Protein AF-X5YIG4-F1 (afdb_monomer_lite)

pLDDT: mean 76.84, std 9.72, range [52.16, 90.0]

Structure (mmCIF, N/CA/C/O backbone):
data_AF-X5YIG4-F1
#
_entry.id   AF-X5YIG4-F1
#
loop_
_atom_site.group_PDB
_atom_site.id
_atom_site.type_symbol
_atom_site.label_atom_id
_atom_site.label_alt_id
_atom_site.label_comp_id
_atom_site.label_asym_id
_atom_site.label_entity_id
_atom_site.label_seq_id
_atom_site.pdbx_PDB_ins_code
_atom_site.Cartn_x
_atom_site.Cartn_y
_atom_site.Cartn_z
_atom_site.occupancy
_atom_site.B_iso_or_equiv
_atom_site.auth_seq_id
_atom_site.auth_comp_id
_atom_site.auth_asym_id
_atom_site.auth_atom_id
_atom_site.pdbx_PDB_model_num
ATOM 1 N N . MET A 1 1 ? 37.447 -7.137 -51.046 1.00 52.16 1 MET A N 1
ATOM 2 C CA . MET A 1 1 ? 36.888 -6.668 -49.758 1.00 52.16 1 MET A CA 1
ATOM 3 C C . MET A 1 1 ? 37.581 -7.443 -48.646 1.00 52.16 1 MET A C 1
ATOM 5 O O . MET A 1 1 ? 37.542 -8.667 -48.666 1.00 52.16 1 MET A O 1
ATOM 9 N N . ASN A 1 2 ? 38.332 -6.766 -47.775 1.00 61.34 2 ASN A N 1
ATOM 10 C CA . ASN A 1 2 ? 39.245 -7.418 -46.829 1.00 61.34 2 ASN A CA 1
ATOM 11 C C . ASN A 1 2 ? 38.456 -8.091 -45.693 1.00 61.34 2 ASN A C 1
ATOM 13 O O . ASN A 1 2 ? 37.786 -7.403 -44.925 1.00 61.34 2 ASN A O 1
ATOM 17 N N . ARG A 1 3 ? 38.550 -9.426 -45.5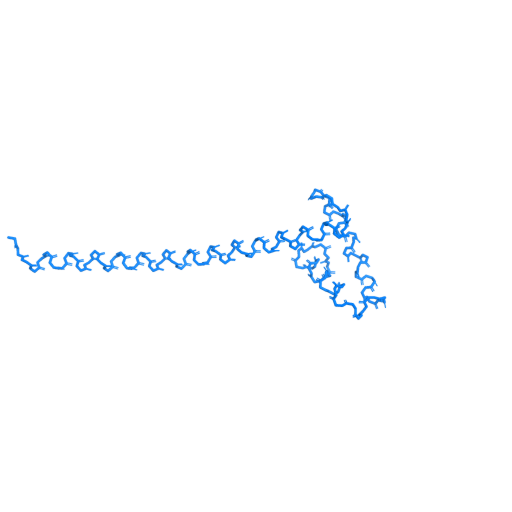66 1.00 67.50 3 ARG A N 1
ATOM 18 C CA . ARG A 1 3 ? 37.815 -10.242 -44.567 1.00 67.50 3 ARG A CA 1
ATOM 19 C C . ARG A 1 3 ? 37.996 -9.761 -43.119 1.00 67.50 3 ARG A C 1
ATOM 21 O O . ARG A 1 3 ? 37.103 -9.937 -42.299 1.00 67.50 3 ARG A O 1
ATOM 28 N N . GLN A 1 4 ? 39.114 -9.103 -42.816 1.00 68.38 4 GLN A N 1
ATOM 29 C CA . GLN A 1 4 ? 39.381 -8.516 -41.501 1.00 68.38 4 GLN A CA 1
ATOM 30 C C . GLN A 1 4 ? 38.484 -7.307 -41.186 1.00 68.38 4 GLN A C 1
ATOM 32 O O . GLN A 1 4 ? 38.013 -7.183 -40.061 1.00 68.38 4 GLN A O 1
ATOM 37 N N . MET A 1 5 ? 38.170 -6.458 -42.173 1.00 69.62 5 MET A N 1
ATOM 38 C CA . MET A 1 5 ? 37.260 -5.321 -41.963 1.00 69.62 5 MET A CA 1
ATOM 39 C C . MET A 1 5 ? 35.831 -5.797 -41.689 1.00 69.62 5 MET A C 1
ATOM 41 O O . MET A 1 5 ? 35.159 -5.265 -40.812 1.00 69.62 5 MET A O 1
ATOM 45 N N . GLN A 1 6 ? 35.384 -6.842 -42.391 1.00 65.38 6 GLN A N 1
ATOM 46 C CA . GLN A 1 6 ? 34.054 -7.421 -42.178 1.00 65.38 6 GLN A CA 1
ATOM 47 C C . GLN A 1 6 ? 33.922 -8.073 -40.794 1.00 65.38 6 GLN A C 1
ATOM 49 O O . GLN A 1 6 ? 32.888 -7.918 -40.149 1.00 65.38 6 GLN A O 1
ATOM 54 N N . GLY A 1 7 ? 34.974 -8.749 -40.315 1.00 78.19 7 GLY A N 1
ATOM 55 C CA . GLY A 1 7 ? 34.991 -9.348 -38.977 1.00 78.19 7 GLY A CA 1
ATOM 56 C C . GLY A 1 7 ? 34.889 -8.312 -37.853 1.00 78.19 7 GLY A C 1
ATOM 57 O O . GLY A 1 7 ? 34.127 -8.507 -36.909 1.00 78.19 7 GLY A O 1
ATOM 58 N N . LEU A 1 8 ? 35.594 -7.183 -37.983 1.00 79.62 8 LEU A N 1
ATOM 59 C CA . LEU A 1 8 ? 35.548 -6.095 -36.997 1.00 79.62 8 LEU A CA 1
ATOM 60 C C . LEU A 1 8 ? 34.166 -5.435 -36.925 1.00 79.62 8 LEU A C 1
ATOM 62 O O . LEU A 1 8 ? 33.667 -5.171 -35.833 1.00 79.62 8 LEU A O 1
ATOM 66 N N . ILE A 1 9 ? 33.525 -5.220 -38.078 1.00 83.31 9 ILE A N 1
ATOM 67 C CA . ILE A 1 9 ? 32.170 -4.657 -38.136 1.00 83.31 9 ILE A CA 1
ATOM 68 C C . ILE A 1 9 ? 31.166 -5.604 -37.466 1.00 83.31 9 ILE A C 1
ATOM 70 O O . ILE A 1 9 ? 30.369 -5.167 -36.639 1.00 83.31 9 ILE A O 1
ATOM 74 N N . ALA A 1 10 ? 31.235 -6.905 -37.762 1.00 76.75 10 ALA A N 1
ATOM 75 C CA . ALA A 1 10 ? 30.344 -7.891 -37.154 1.00 76.75 10 ALA A CA 1
ATOM 76 C C . ALA A 1 10 ? 30.497 -7.949 -35.622 1.00 76.75 10 ALA A C 1
ATOM 78 O O . ALA A 1 10 ? 29.497 -7.989 -34.904 1.00 76.75 10 ALA A O 1
ATOM 79 N N . ALA A 1 11 ? 31.731 -7.887 -35.113 1.00 76.50 11 ALA A N 1
ATOM 80 C CA . ALA A 1 11 ? 32.000 -7.871 -33.676 1.00 76.50 11 ALA A CA 1
ATOM 81 C C . ALA A 1 11 ? 31.437 -6.614 -32.987 1.00 76.50 11 ALA A C 1
ATOM 83 O O . ALA A 1 11 ? 30.843 -6.714 -31.912 1.00 76.50 11 ALA A O 1
ATOM 84 N N . ALA A 1 12 ? 31.559 -5.444 -33.622 1.00 82.81 12 ALA A N 1
ATOM 85 C CA . ALA A 1 12 ? 31.008 -4.195 -33.098 1.00 82.81 12 ALA A CA 1
ATOM 86 C C . ALA A 1 12 ? 29.474 -4.236 -33.000 1.00 82.81 12 ALA A C 1
ATOM 88 O O . ALA A 1 12 ? 28.911 -3.829 -31.984 1.00 82.81 12 ALA A O 1
ATOM 89 N N . CYS A 1 13 ? 28.789 -4.784 -34.008 1.00 80.44 13 CYS A N 1
ATOM 90 C CA . CYS A 1 13 ? 27.333 -4.929 -33.979 1.00 80.44 13 CYS A CA 1
ATOM 91 C C . CYS A 1 13 ? 26.864 -5.831 -32.828 1.00 80.44 13 CYS A C 1
ATOM 93 O O . CYS A 1 13 ? 25.909 -5.486 -32.135 1.00 80.44 13 CYS A O 1
ATOM 95 N N . ILE A 1 14 ? 27.550 -6.953 -32.582 1.00 82.69 14 ILE A N 1
ATOM 96 C CA . ILE A 1 14 ? 27.207 -7.872 -31.485 1.00 82.69 14 ILE A CA 1
ATOM 97 C C . ILE A 1 14 ? 27.403 -7.194 -30.123 1.00 82.69 14 ILE A C 1
ATOM 99 O O . ILE A 1 14 ? 26.537 -7.313 -29.259 1.00 82.69 14 ILE A O 1
ATOM 103 N N . ALA A 1 15 ? 28.492 -6.440 -29.942 1.00 79.31 15 ALA A N 1
ATOM 104 C CA . ALA A 1 15 ? 28.752 -5.708 -28.702 1.00 79.31 15 ALA A CA 1
ATOM 105 C C . ALA A 1 15 ? 27.672 -4.651 -28.414 1.00 79.31 15 ALA A C 1
ATOM 107 O O . ALA A 1 15 ? 27.208 -4.536 -27.280 1.00 79.31 15 ALA A O 1
ATOM 108 N N . VAL A 1 16 ? 27.224 -3.923 -29.443 1.00 81.69 16 VAL A N 1
ATOM 109 C CA . VAL A 1 16 ? 26.144 -2.933 -29.311 1.00 81.69 16 VAL A CA 1
ATOM 110 C C . VAL A 1 16 ? 24.814 -3.608 -28.976 1.00 81.69 16 VAL A C 1
ATOM 112 O O . VAL A 1 16 ? 24.138 -3.178 -28.046 1.00 81.69 16 VAL A O 1
ATOM 115 N N . ILE A 1 17 ? 24.450 -4.692 -29.669 1.00 81.69 17 ILE A N 1
ATOM 116 C CA . ILE A 1 17 ? 23.199 -5.424 -29.406 1.00 81.69 17 ILE A CA 1
ATOM 117 C C . ILE A 1 17 ? 23.192 -6.002 -27.984 1.00 81.69 17 ILE A C 1
ATOM 119 O O . ILE A 1 17 ? 22.190 -5.881 -27.281 1.00 81.69 17 ILE A O 1
ATOM 123 N N . ALA A 1 18 ? 24.310 -6.578 -27.534 1.00 71.00 18 ALA A N 1
ATOM 124 C CA . ALA A 1 18 ? 24.444 -7.101 -26.177 1.00 71.00 18 ALA A CA 1
ATOM 125 C C . ALA A 1 18 ? 24.349 -5.989 -25.117 1.00 71.00 18 ALA A C 1
ATOM 127 O O . ALA A 1 18 ? 23.660 -6.157 -24.111 1.00 71.00 18 ALA A O 1
ATOM 128 N N . GLY A 1 19 ? 24.985 -4.837 -25.359 1.00 69.38 19 GLY A N 1
ATOM 129 C CA . GLY A 1 19 ? 24.929 -3.685 -24.458 1.00 69.38 19 GLY A CA 1
ATOM 130 C C . GLY A 1 19 ? 23.523 -3.093 -24.332 1.00 69.38 19 GLY A C 1
ATOM 131 O O . GLY A 1 19 ? 23.045 -2.869 -23.220 1.00 69.38 19 GLY A O 1
ATOM 132 N N . VAL A 1 20 ? 22.827 -2.901 -25.458 1.00 70.06 20 VAL A N 1
ATOM 133 C CA . VAL A 1 20 ? 21.444 -2.393 -25.469 1.00 70.06 20 VAL A CA 1
ATOM 134 C C . VAL A 1 20 ? 20.489 -3.402 -24.830 1.00 70.06 20 VAL A C 1
ATOM 136 O O . VAL A 1 20 ? 19.655 -3.018 -24.014 1.00 70.06 20 VAL A O 1
ATOM 139 N N . GLY A 1 21 ? 20.641 -4.695 -25.132 1.00 65.94 21 GLY A N 1
ATOM 140 C CA . GLY A 1 21 ? 19.827 -5.753 -24.532 1.00 65.94 21 GLY A CA 1
ATOM 141 C C . GLY A 1 21 ? 19.960 -5.819 -23.008 1.00 65.94 21 GLY A C 1
ATOM 142 O O . GLY A 1 21 ? 18.954 -5.965 -22.317 1.00 65.94 21 GLY A O 1
ATOM 143 N N . TYR A 1 22 ? 21.173 -5.643 -22.473 1.00 66.06 22 TYR A N 1
ATOM 144 C CA . TYR A 1 22 ? 21.407 -5.625 -21.025 1.00 66.06 22 TYR A CA 1
ATOM 145 C C . TYR A 1 22 ? 20.762 -4.409 -20.344 1.00 66.06 22 TYR A C 1
ATOM 147 O O . TYR A 1 22 ? 20.146 -4.548 -19.288 1.00 66.06 22 TYR A O 1
ATOM 155 N N . TYR A 1 23 ? 20.850 -3.228 -20.967 1.00 67.75 23 TYR A N 1
ATOM 156 C CA . TYR A 1 23 ? 20.234 -2.005 -20.445 1.00 67.75 23 TYR A CA 1
ATOM 157 C C . TYR A 1 23 ? 18.701 -2.107 -20.412 1.00 67.75 23 TYR A C 1
ATOM 159 O O . TYR A 1 23 ? 18.079 -1.864 -19.378 1.00 67.75 23 TYR A O 1
ATOM 167 N N . VAL A 1 24 ? 18.098 -2.571 -21.510 1.00 62.75 24 VAL A N 1
ATOM 168 C CA . VAL A 1 24 ? 16.640 -2.743 -21.624 1.00 62.75 24 VAL A CA 1
ATOM 169 C C . VAL A 1 24 ? 16.118 -3.816 -20.666 1.00 62.75 24 VAL A C 1
ATOM 171 O O . VAL A 1 24 ? 15.031 -3.670 -20.112 1.00 62.75 24 VAL A O 1
ATOM 174 N N . TRP A 1 25 ? 16.874 -4.888 -20.411 1.00 57.41 25 TRP A N 1
ATOM 175 C CA . TRP A 1 25 ? 16.434 -5.933 -19.483 1.00 57.41 25 TRP A CA 1
ATOM 176 C C . TRP A 1 25 ? 16.389 -5.448 -18.024 1.00 57.41 25 TRP A C 1
ATOM 178 O O . TRP A 1 25 ? 15.473 -5.817 -17.285 1.00 57.41 25 TRP A O 1
ATOM 188 N N . GLY A 1 26 ? 17.318 -4.575 -17.619 1.00 59.44 26 GLY A N 1
ATOM 189 C CA . GLY A 1 26 ? 17.278 -3.916 -16.308 1.00 59.44 26 GLY A CA 1
ATOM 190 C C . GLY A 1 26 ? 16.068 -2.989 -16.141 1.00 59.44 26 GLY A C 1
ATOM 191 O O . GLY A 1 26 ? 15.452 -2.937 -15.075 1.00 59.44 26 GLY A O 1
ATOM 192 N N . GLU A 1 27 ? 15.669 -2.302 -17.209 1.00 58.47 27 GLU A N 1
ATOM 193 C CA . GLU A 1 27 ? 14.475 -1.451 -17.209 1.00 58.47 27 GLU A CA 1
ATOM 194 C C . GLU A 1 27 ? 13.179 -2.282 -17.218 1.00 58.47 27 GLU A C 1
ATOM 196 O O . GLU A 1 27 ? 12.214 -1.964 -16.530 1.00 58.47 27 GLU A O 1
ATOM 201 N N . PHE A 1 28 ? 13.168 -3.422 -17.912 1.00 55.56 28 PHE A N 1
ATOM 202 C CA . PHE A 1 28 ? 12.014 -4.322 -17.949 1.00 55.56 28 PHE A CA 1
ATOM 203 C C . PHE A 1 28 ? 11.776 -5.054 -16.619 1.00 55.56 28 PHE A C 1
ATOM 205 O O . PHE A 1 28 ? 10.627 -5.274 -16.228 1.00 55.56 28 PHE A O 1
ATOM 212 N N . SER A 1 29 ? 12.840 -5.434 -15.905 1.00 57.78 29 SER A N 1
ATOM 213 C CA . SER A 1 29 ? 12.727 -6.066 -14.584 1.00 57.78 29 SER A CA 1
ATOM 214 C C . SER A 1 29 ? 12.264 -5.072 -13.519 1.00 57.7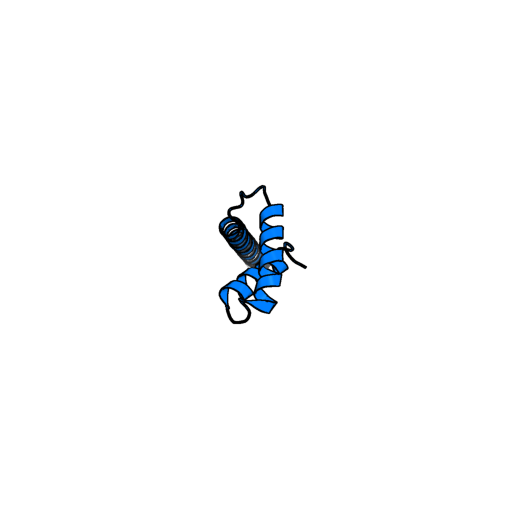8 29 SER A C 1
ATOM 216 O O . SER A 1 29 ? 11.373 -5.393 -12.734 1.00 57.78 29 SER A O 1
ATOM 218 N N . SER A 1 30 ? 12.791 -3.847 -13.545 1.00 59.75 30 SER A N 1
ATOM 219 C CA . SER A 1 30 ? 12.352 -2.766 -12.658 1.00 59.75 30 SER A CA 1
ATOM 220 C C . SER A 1 30 ? 10.926 -2.300 -12.970 1.00 59.75 30 SER A C 1
ATOM 222 O O . SER A 1 30 ? 10.150 -2.083 -12.044 1.00 59.75 30 SER A O 1
ATOM 224 N N . TYR A 1 31 ? 10.525 -2.240 -14.243 1.00 57.69 31 TYR A N 1
ATOM 225 C CA . TYR A 1 31 ? 9.138 -1.970 -14.629 1.00 57.69 31 TYR A CA 1
ATOM 226 C C . TYR A 1 31 ? 8.181 -3.053 -14.120 1.00 57.69 31 TYR A C 1
ATOM 228 O O . TYR A 1 31 ? 7.163 -2.735 -13.516 1.00 57.69 31 TYR A O 1
ATOM 236 N N . ARG A 1 32 ? 8.521 -4.339 -14.284 1.00 60.12 32 ARG A N 1
ATOM 237 C CA . ARG A 1 32 ? 7.707 -5.439 -13.739 1.00 60.12 32 ARG A CA 1
ATOM 238 C C . ARG A 1 32 ? 7.617 -5.414 -12.216 1.00 60.12 32 ARG A C 1
ATOM 240 O O . ARG A 1 32 ? 6.549 -5.703 -11.692 1.00 60.12 32 ARG A O 1
ATOM 247 N N . ALA A 1 33 ? 8.703 -5.067 -11.527 1.00 60.38 33 ALA A N 1
ATOM 248 C CA . ALA A 1 33 ? 8.694 -4.918 -10.074 1.00 60.38 33 ALA A CA 1
ATOM 249 C C . ALA A 1 33 ? 7.750 -3.788 -9.635 1.00 60.38 33 ALA A C 1
ATOM 251 O O . ALA A 1 33 ? 6.925 -3.998 -8.756 1.00 60.38 33 ALA A O 1
ATOM 252 N N . ARG A 1 34 ? 7.795 -2.636 -10.315 1.00 61.09 34 ARG A N 1
ATOM 253 C CA . ARG A 1 34 ? 6.890 -1.508 -10.048 1.00 61.09 34 ARG A CA 1
ATOM 254 C C . ARG A 1 34 ? 5.428 -1.830 -10.351 1.00 61.09 34 ARG A C 1
ATOM 256 O O . ARG A 1 34 ? 4.561 -1.472 -9.572 1.00 61.09 34 ARG A O 1
ATOM 263 N N . VAL A 1 35 ? 5.150 -2.529 -11.451 1.00 63.16 35 VAL A N 1
ATOM 264 C CA . VAL A 1 35 ? 3.780 -2.943 -11.803 1.00 63.16 35 VAL A CA 1
ATOM 265 C C . VAL A 1 35 ? 3.235 -3.970 -10.807 1.00 63.16 35 VAL A C 1
ATOM 267 O O . VAL A 1 35 ? 2.058 -3.920 -10.467 1.00 63.16 35 VAL A O 1
ATOM 270 N N . ALA A 1 36 ? 4.074 -4.889 -10.318 1.00 60.84 36 ALA A N 1
ATOM 271 C CA . ALA A 1 36 ? 3.676 -5.827 -9.272 1.00 60.84 36 ALA A CA 1
ATOM 272 C C . ALA A 1 36 ? 3.380 -5.107 -7.946 1.00 60.84 36 ALA A C 1
ATOM 274 O O . ALA A 1 36 ? 2.375 -5.406 -7.311 1.00 60.84 36 ALA A O 1
ATOM 275 N N . GLU A 1 37 ? 4.206 -4.127 -7.576 1.00 64.56 37 GLU A N 1
ATOM 276 C CA . GLU A 1 37 ? 4.006 -3.294 -6.386 1.00 64.56 37 GLU A CA 1
ATOM 277 C C . GLU A 1 37 ? 2.724 -2.449 -6.489 1.00 64.56 37 GLU A C 1
ATOM 279 O O . GLU A 1 37 ? 1.937 -2.392 -5.548 1.00 64.56 37 GLU A O 1
ATOM 284 N N . GLU A 1 38 ? 2.453 -1.845 -7.650 1.00 71.50 38 GLU A N 1
ATOM 285 C CA . GLU A 1 38 ? 1.220 -1.084 -7.893 1.00 71.50 38 GLU A CA 1
ATOM 286 C C . GLU A 1 38 ? -0.031 -1.975 -7.837 1.00 71.50 38 GLU A C 1
ATOM 288 O O . GLU A 1 38 ? -1.036 -1.579 -7.245 1.00 71.50 38 GLU A O 1
ATOM 293 N N . ALA A 1 39 ? 0.038 -3.191 -8.389 1.00 72.38 39 ALA A N 1
ATOM 294 C CA . ALA A 1 39 ? -1.061 -4.152 -8.339 1.00 72.38 39 ALA A CA 1
ATOM 295 C C . ALA A 1 39 ? -1.342 -4.648 -6.909 1.00 72.38 39 ALA A C 1
ATOM 297 O O . ALA A 1 39 ? -2.503 -4.805 -6.533 1.00 72.38 39 ALA A O 1
ATOM 298 N N . GLU A 1 40 ? -0.301 -4.862 -6.103 1.00 72.56 40 GLU A N 1
ATOM 299 C CA . GLU A 1 40 ? -0.434 -5.244 -4.692 1.00 72.56 40 GLU A CA 1
ATOM 300 C C . GLU A 1 40 ? -1.025 -4.095 -3.858 1.00 72.56 40 GLU A C 1
ATOM 302 O O . GLU A 1 40 ? -1.927 -4.290 -3.045 1.00 72.56 40 GLU A O 1
ATOM 307 N N . VAL A 1 41 ? -0.594 -2.858 -4.110 1.00 76.75 41 VAL A N 1
ATOM 308 C CA . VAL A 1 41 ? -1.176 -1.659 -3.488 1.00 76.75 41 VAL A CA 1
ATOM 309 C C . VAL A 1 41 ? -2.657 -1.507 -3.848 1.00 76.75 41 VAL A C 1
ATOM 311 O O . VAL A 1 41 ? -3.471 -1.153 -2.989 1.00 76.75 41 VAL A O 1
ATOM 314 N N . GLU A 1 42 ? -3.026 -1.775 -5.101 1.00 81.69 42 GLU A N 1
ATOM 315 C CA . GLU A 1 42 ? -4.414 -1.718 -5.553 1.00 81.69 42 GLU A CA 1
ATOM 316 C C . GLU A 1 42 ? -5.267 -2.838 -4.944 1.00 81.69 42 GLU A C 1
ATOM 318 O O . GLU A 1 42 ? -6.391 -2.564 -4.517 1.00 81.69 42 GLU A O 1
ATOM 323 N N . SER A 1 43 ? -4.736 -4.060 -4.810 1.00 79.62 43 SER A N 1
ATOM 324 C CA . SER A 1 43 ? -5.453 -5.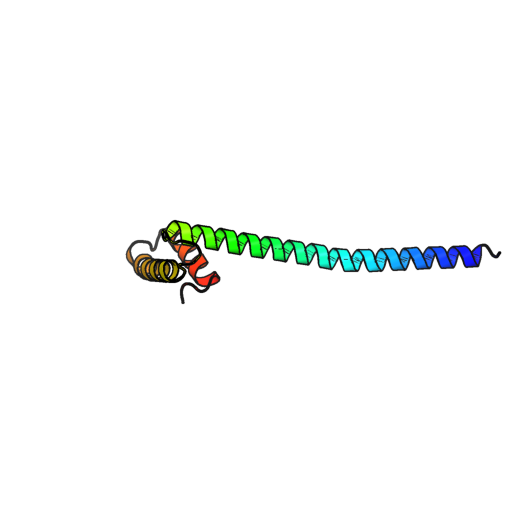161 -4.154 1.00 79.62 43 SER A CA 1
ATOM 325 C C . SER A 1 43 ? -5.674 -4.881 -2.669 1.00 79.62 43 SER A C 1
ATOM 327 O O . SER A 1 43 ? -6.796 -5.008 -2.185 1.00 79.62 43 SER A O 1
ATOM 329 N N . VAL A 1 44 ? -4.650 -4.398 -1.961 1.00 83.00 44 VAL A N 1
ATOM 330 C CA . VAL A 1 44 ? -4.761 -4.013 -0.545 1.00 83.00 44 VAL A CA 1
ATOM 331 C C . VAL A 1 44 ? -5.748 -2.858 -0.369 1.00 83.00 44 VAL A C 1
ATOM 333 O O . VAL A 1 44 ? -6.534 -2.840 0.579 1.00 83.00 44 VAL A O 1
ATOM 336 N N . ARG A 1 45 ? -5.758 -1.890 -1.296 1.00 83.50 45 ARG A N 1
ATOM 337 C CA . ARG A 1 45 ? -6.773 -0.834 -1.299 1.00 83.50 45 ARG A CA 1
ATOM 338 C C . ARG A 1 45 ? -8.165 -1.436 -1.483 1.00 83.50 45 ARG A C 1
ATOM 340 O O . ARG A 1 45 ? -9.049 -1.098 -0.708 1.00 83.50 45 ARG A O 1
ATOM 347 N N . ALA A 1 46 ? -8.371 -2.311 -2.463 1.00 84.38 46 ALA A N 1
ATOM 348 C CA . ALA A 1 46 ? -9.671 -2.935 -2.702 1.00 84.38 46 ALA A CA 1
ATOM 349 C C . ALA A 1 46 ? -10.178 -3.698 -1.467 1.00 84.38 46 ALA A C 1
ATOM 351 O O . ALA A 1 46 ? -11.333 -3.522 -1.088 1.00 84.38 46 ALA A O 1
ATOM 352 N N . GLU A 1 47 ? -9.306 -4.447 -0.788 1.00 82.56 47 GLU A N 1
ATOM 353 C CA . GLU A 1 47 ? -9.632 -5.145 0.460 1.00 82.56 47 GLU A CA 1
ATOM 354 C C . GLU A 1 47 ? -10.062 -4.186 1.575 1.00 82.56 47 GLU A C 1
ATOM 356 O O . GLU A 1 47 ? -11.065 -4.434 2.236 1.00 82.56 47 GLU A O 1
ATOM 361 N N . LEU A 1 48 ? -9.364 -3.060 1.777 1.00 82.81 48 LEU A N 1
ATOM 362 C CA . LEU A 1 48 ? -9.770 -2.071 2.787 1.00 82.81 48 LEU A CA 1
ATOM 363 C C . LEU A 1 48 ? -11.118 -1.417 2.463 1.00 82.81 48 LEU A C 1
ATOM 365 O O . LEU A 1 48 ? -11.870 -1.076 3.376 1.00 82.81 48 LEU A O 1
ATOM 369 N N . PHE A 1 49 ? -11.413 -1.206 1.181 1.00 87.69 49 PHE A N 1
ATOM 370 C CA . PHE A 1 49 ? -12.702 -0.670 0.752 1.00 87.69 49 PHE A CA 1
ATOM 371 C C . PHE A 1 49 ? -13.827 -1.687 0.955 1.00 87.69 49 PHE A C 1
ATOM 373 O O . PHE A 1 49 ? -14.888 -1.304 1.439 1.00 87.69 49 PHE A O 1
ATOM 380 N N . ASP A 1 50 ? -13.581 -2.966 0.670 1.00 86.12 50 ASP A N 1
ATOM 381 C CA . ASP A 1 50 ? -14.528 -4.051 0.939 1.00 86.12 50 ASP A CA 1
ATOM 382 C C . ASP A 1 50 ? -14.791 -4.199 2.447 1.00 86.12 50 ASP A C 1
ATOM 384 O O . ASP A 1 50 ? -15.939 -4.188 2.888 1.00 86.12 50 ASP A O 1
ATOM 388 N N . LEU A 1 51 ? -13.730 -4.183 3.262 1.00 81.75 51 LEU A N 1
ATOM 389 C CA . LEU A 1 51 ? -13.812 -4.259 4.725 1.00 81.75 51 LEU A CA 1
ATOM 390 C C . LEU A 1 51 ? -14.570 -3.072 5.343 1.00 81.75 51 LEU A C 1
ATOM 392 O O . LEU A 1 51 ? -15.216 -3.208 6.382 1.00 81.75 51 LEU A O 1
ATOM 396 N N . ALA A 1 52 ? -14.485 -1.900 4.711 1.00 82.12 52 ALA A N 1
ATOM 397 C CA . ALA A 1 52 ? -15.202 -0.694 5.113 1.00 82.12 52 ALA A CA 1
ATOM 398 C C . ALA A 1 52 ? -16.617 -0.591 4.512 1.00 82.12 52 ALA A C 1
ATOM 400 O O . ALA A 1 52 ? -17.277 0.430 4.729 1.00 82.12 52 ALA A O 1
ATOM 401 N N . GLU A 1 53 ? -17.057 -1.584 3.728 1.00 87.00 53 GLU A N 1
ATOM 402 C CA . GLU A 1 53 ? -18.280 -1.543 2.910 1.00 87.00 53 GLU A CA 1
ATOM 403 C C . GLU A 1 53 ? -18.395 -0.227 2.108 1.00 87.00 53 GLU A C 1
ATOM 405 O O . GLU A 1 53 ? -19.454 0.403 1.978 1.00 87.00 53 GLU A O 1
ATOM 410 N N . ALA A 1 54 ? -17.253 0.241 1.607 1.00 85.81 54 ALA A N 1
ATOM 411 C CA . ALA A 1 54 ? -17.083 1.519 0.943 1.00 85.81 54 ALA A CA 1
ATOM 412 C C . ALA A 1 54 ? -16.930 1.322 -0.565 1.00 85.81 54 ALA A C 1
ATOM 414 O O . ALA A 1 54 ? -16.242 0.421 -1.041 1.00 85.81 54 ALA A O 1
ATOM 415 N N . LYS A 1 55 ? -17.528 2.217 -1.351 1.00 85.62 55 LYS A N 1
ATOM 416 C CA . LYS A 1 55 ? -17.270 2.254 -2.796 1.00 85.62 55 LYS A CA 1
ATOM 417 C C . LYS A 1 55 ? -15.927 2.920 -3.06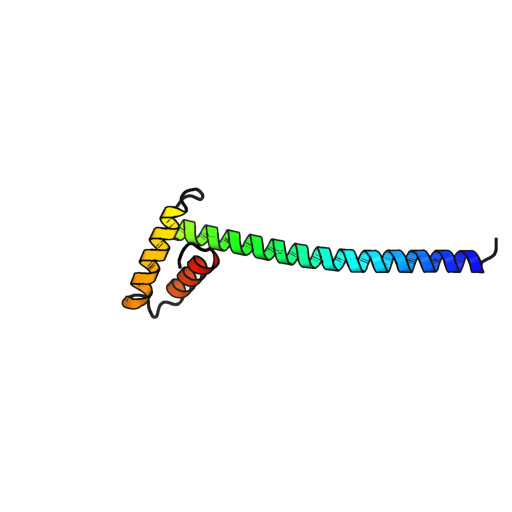4 1.00 85.62 55 LYS A C 1
ATOM 419 O O . LYS A 1 55 ? -15.518 3.780 -2.294 1.00 85.62 55 LYS A O 1
ATOM 424 N N . SER A 1 56 ? -15.284 2.609 -4.190 1.00 79.25 56 SER A N 1
ATOM 425 C CA . SER A 1 56 ? -13.946 3.114 -4.565 1.00 79.25 56 SER A CA 1
ATOM 426 C C . SER A 1 56 ? -13.779 4.644 -4.528 1.00 79.25 56 SER A C 1
ATOM 428 O O . SER A 1 56 ? -12.663 5.143 -4.409 1.00 79.25 56 SER A O 1
ATOM 430 N N . TYR A 1 57 ? -14.879 5.398 -4.595 1.00 83.00 57 TYR A N 1
ATOM 431 C CA . TYR A 1 57 ? -14.910 6.860 -4.512 1.00 83.00 57 TYR A CA 1
ATOM 432 C C . TYR A 1 57 ? -15.221 7.413 -3.106 1.00 83.00 57 TYR A C 1
ATOM 434 O O . TYR A 1 57 ? -15.375 8.622 -2.949 1.00 83.00 57 TYR A O 1
ATOM 442 N N . GLU A 1 58 ? -15.313 6.565 -2.078 1.00 87.19 58 GLU A N 1
ATOM 443 C CA . GLU A 1 58 ? -15.635 6.933 -0.690 1.00 87.19 58 GLU A CA 1
ATOM 444 C C . GLU A 1 58 ? -14.450 6.697 0.278 1.00 87.19 58 GLU A C 1
ATOM 446 O O . GLU A 1 58 ? -14.597 5.986 1.277 1.00 87.19 58 GLU A O 1
ATOM 451 N N . PRO A 1 59 ? -13.264 7.299 0.048 1.00 86.12 59 PRO A N 1
ATOM 452 C CA . PRO A 1 59 ? -12.082 7.063 0.883 1.00 86.12 59 PRO A CA 1
ATOM 453 C C . PRO A 1 59 ? -12.273 7.499 2.345 1.00 86.12 59 PRO A C 1
ATOM 455 O O . PRO A 1 59 ? -11.605 6.981 3.236 1.00 86.12 59 PRO A O 1
ATOM 458 N N . GLU A 1 60 ? -13.200 8.422 2.617 1.00 87.06 60 GLU A N 1
ATOM 459 C CA . GLU A 1 60 ? -13.511 8.872 3.979 1.00 87.06 60 GLU A CA 1
ATOM 460 C C . GLU A 1 60 ? -14.089 7.749 4.853 1.00 87.06 60 GLU A C 1
ATOM 462 O O . GLU A 1 60 ? -13.802 7.685 6.048 1.00 87.06 60 GLU A O 1
ATOM 467 N N . LYS A 1 61 ? -14.854 6.812 4.274 1.00 88.06 61 LYS A N 1
ATOM 468 C CA . LYS A 1 61 ? -15.366 5.647 5.017 1.00 88.06 61 LYS A CA 1
ATOM 469 C C . LYS A 1 61 ? -14.235 4.728 5.460 1.00 88.06 61 LYS A C 1
ATOM 471 O O . LYS A 1 61 ? -14.223 4.284 6.606 1.00 88.06 61 LYS A O 1
ATOM 476 N N . VAL A 1 62 ? -13.258 4.517 4.580 1.00 88.19 62 VAL A N 1
ATOM 477 C CA . VAL A 1 62 ? -12.056 3.732 4.879 1.00 88.19 62 VAL A CA 1
ATOM 478 C C . VAL A 1 62 ? -11.247 4.403 5.987 1.00 88.19 62 VAL A C 1
ATOM 480 O O . VAL A 1 62 ? -10.870 3.735 6.943 1.00 88.19 62 VAL A O 1
ATOM 483 N N . ARG A 1 63 ? -11.071 5.733 5.945 1.00 89.12 63 ARG A N 1
ATOM 484 C CA . ARG A 1 63 ? -10.413 6.484 7.033 1.00 89.12 63 ARG A CA 1
ATOM 485 C C . ARG A 1 63 ? -11.125 6.323 8.374 1.00 89.12 63 ARG A C 1
ATOM 487 O O . ARG A 1 63 ? -10.479 6.039 9.379 1.00 89.12 63 ARG A O 1
ATOM 494 N N . MET A 1 64 ? -12.452 6.456 8.400 1.00 88.50 64 MET A N 1
ATOM 495 C CA . MET A 1 64 ? -13.234 6.262 9.627 1.00 88.50 64 MET A CA 1
ATOM 496 C C . MET A 1 64 ? -13.129 4.830 10.164 1.00 88.50 64 MET A C 1
ATOM 498 O O . MET A 1 64 ? -13.018 4.637 11.375 1.00 88.50 64 MET A O 1
ATOM 502 N N . MET A 1 65 ? -13.148 3.826 9.284 1.00 90.00 65 MET A N 1
ATOM 503 C CA . MET A 1 65 ? -12.926 2.433 9.669 1.00 90.00 65 MET A CA 1
ATOM 504 C C . MET A 1 65 ? -11.517 2.250 10.247 1.00 90.00 65 MET A C 1
ATOM 506 O O . MET A 1 65 ? -11.395 1.693 11.334 1.00 90.00 65 MET A O 1
ATOM 510 N N . CYS A 1 66 ? -10.473 2.767 9.594 1.00 87.75 66 CYS A N 1
ATOM 511 C CA . CYS A 1 66 ? -9.099 2.685 10.092 1.00 87.75 66 CYS A CA 1
ATOM 512 C C . CYS A 1 66 ? -8.929 3.384 11.459 1.00 87.75 66 CYS A C 1
ATOM 514 O O . CYS A 1 66 ? -8.224 2.866 12.325 1.00 87.75 66 CYS A O 1
ATOM 516 N N . ALA A 1 67 ? -9.612 4.513 11.693 1.00 87.62 67 ALA A N 1
ATOM 517 C CA . ALA A 1 67 ? -9.618 5.202 12.986 1.00 87.62 67 ALA A CA 1
ATOM 518 C C . ALA A 1 67 ? -10.273 4.355 14.093 1.00 87.62 67 ALA A C 1
ATOM 520 O O . ALA A 1 67 ? -9.695 4.177 15.162 1.00 87.62 67 ALA A O 1
ATOM 521 N N . ARG A 1 68 ? -11.436 3.748 13.819 1.00 86.06 68 ARG A N 1
ATOM 522 C CA . ARG A 1 68 ? -12.092 2.821 14.761 1.00 86.06 68 ARG A CA 1
ATOM 523 C C . ARG A 1 68 ? -11.266 1.563 14.999 1.00 86.06 68 ARG A C 1
ATOM 525 O O . ARG A 1 68 ? -11.238 1.039 16.108 1.00 86.06 68 ARG A O 1
ATOM 532 N N . LEU A 1 69 ? -10.606 1.066 13.955 1.00 84.75 69 LEU A N 1
ATOM 533 C CA . LEU A 1 69 ? -9.741 -0.101 14.043 1.00 84.75 69 LEU A CA 1
ATOM 534 C C . LEU A 1 69 ? -8.567 0.171 14.985 1.00 84.75 69 LEU A C 1
ATOM 536 O O . LEU A 1 69 ? -8.254 -0.700 15.785 1.00 84.75 69 LEU A O 1
ATOM 540 N N . ARG A 1 70 ? -7.984 1.378 14.957 1.00 84.88 70 ARG A N 1
ATOM 541 C CA . ARG A 1 70 ? -6.931 1.811 15.890 1.00 84.88 70 ARG A CA 1
ATOM 542 C C . ARG A 1 70 ? -7.390 1.753 17.346 1.00 84.88 70 ARG A C 1
ATOM 544 O O . ARG A 1 70 ? -6.727 1.126 18.164 1.00 84.88 70 ARG A O 1
ATOM 551 N N . G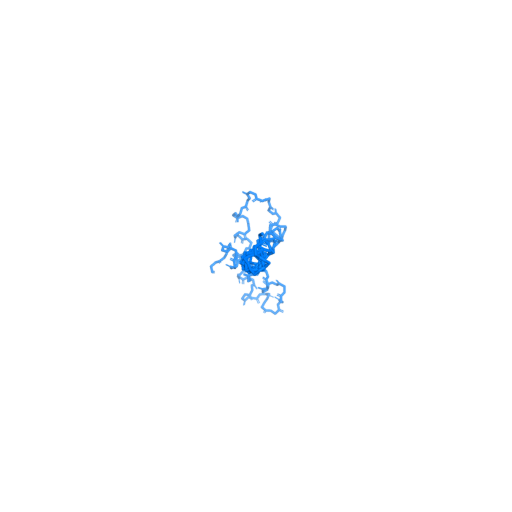LU A 1 71 ? -8.535 2.362 17.650 1.00 85.38 71 GLU A N 1
ATOM 552 C CA . GLU A 1 71 ? -9.105 2.371 19.007 1.00 85.38 71 GLU A CA 1
ATOM 553 C C . GLU A 1 71 ? -9.376 0.949 19.516 1.00 85.38 71 GLU A C 1
ATOM 555 O O . GLU A 1 71 ? -9.069 0.604 20.661 1.00 85.38 71 GLU A O 1
ATOM 560 N N . LYS A 1 72 ? -9.904 0.088 18.638 1.00 82.69 72 LYS A N 1
ATOM 561 C CA . LYS A 1 72 ? -10.154 -1.318 18.958 1.00 82.69 72 LYS A CA 1
ATOM 562 C C . LYS A 1 72 ? -8.879 -2.145 19.051 1.00 82.69 72 LYS A C 1
ATOM 564 O O . LYS A 1 72 ? -8.853 -3.096 19.821 1.00 82.69 72 LYS A O 1
ATOM 569 N N . LEU A 1 73 ? -7.819 -1.804 18.319 1.00 84.38 73 LEU A N 1
ATOM 570 C CA . LEU A 1 73 ? -6.532 -2.501 18.389 1.00 84.38 73 LEU A CA 1
ATOM 571 C C . LEU A 1 73 ? -5.885 -2.372 19.768 1.00 84.38 73 LEU A C 1
ATOM 573 O O . LEU A 1 73 ? -5.261 -3.311 20.251 1.00 84.38 73 LEU A O 1
ATOM 577 N N . GLU A 1 74 ? -6.024 -1.206 20.395 1.00 76.88 74 GLU A N 1
ATOM 578 C CA . GLU A 1 74 ? -5.444 -0.932 21.711 1.00 76.88 74 GLU A CA 1
ATOM 579 C C . GLU A 1 74 ? -6.220 -1.614 22.849 1.00 76.88 74 GLU A C 1
ATOM 581 O O . GLU A 1 74 ? -5.671 -1.817 23.933 1.00 76.88 74 GLU A O 1
ATOM 586 N N . THR A 1 75 ? -7.471 -2.006 22.596 1.00 81.69 75 THR A N 1
ATOM 587 C CA . THR A 1 75 ? -8.411 -2.496 23.611 1.00 81.69 75 THR A CA 1
ATOM 588 C C . THR A 1 75 ? -8.825 -3.950 23.375 1.00 81.69 75 THR A C 1
ATOM 590 O O . THR A 1 75 ? -8.403 -4.840 24.107 1.00 81.69 75 THR A O 1
ATOM 593 N N . GLU A 1 76 ? -9.637 -4.202 22.350 1.00 73.62 76 GLU A N 1
ATOM 594 C CA . GLU A 1 76 ? -10.338 -5.472 22.112 1.00 73.62 76 GLU A CA 1
ATOM 595 C C . GLU A 1 76 ? -9.607 -6.412 21.138 1.00 73.62 76 GLU A C 1
ATOM 597 O O . GLU A 1 76 ? -9.739 -7.630 21.220 1.00 73.62 76 GLU A O 1
ATOM 602 N N . LEU A 1 77 ? -8.837 -5.859 20.199 1.00 78.25 77 LEU A N 1
ATOM 603 C CA . LEU A 1 77 ? -8.234 -6.572 19.066 1.00 78.25 77 LEU A CA 1
ATOM 604 C C . LEU A 1 77 ? -6.706 -6.669 19.161 1.00 78.25 77 LEU A C 1
ATOM 606 O O . LEU A 1 77 ? -6.041 -6.990 18.176 1.00 78.25 77 LEU A O 1
ATOM 610 N N . LYS A 1 78 ? -6.140 -6.419 20.345 1.00 73.06 78 LYS A N 1
ATOM 611 C CA . LYS A 1 78 ? -4.688 -6.381 20.581 1.00 73.06 78 LYS A CA 1
ATOM 612 C C . LYS A 1 78 ? -3.961 -7.669 20.187 1.00 73.06 78 LYS A C 1
ATOM 614 O O . LYS A 1 78 ? -2.806 -7.613 19.768 1.00 73.06 78 LYS A O 1
ATOM 619 N N . ASP A 1 79 ? -4.639 -8.808 20.261 1.00 80.81 79 ASP A N 1
ATOM 620 C CA . ASP A 1 79 ? -4.081 -10.119 19.912 1.00 80.81 79 ASP A CA 1
ATOM 621 C C . ASP A 1 79 ? -4.595 -10.647 18.566 1.00 80.81 79 ASP A C 1
ATOM 623 O O . ASP A 1 79 ? -4.283 -11.767 18.175 1.00 80.81 79 ASP A O 1
ATOM 627 N N . ASN A 1 80 ? -5.362 -9.842 17.825 1.00 76.44 80 ASN A N 1
ATOM 628 C CA . ASN A 1 80 ? -5.876 -10.226 16.519 1.00 76.44 80 ASN A CA 1
ATOM 629 C C . ASN A 1 80 ? -4.897 -9.808 15.412 1.00 76.44 80 ASN A C 1
ATOM 631 O O . ASN A 1 80 ? -4.792 -8.632 15.052 1.00 76.44 80 ASN A O 1
ATOM 635 N N . ASP A 1 81 ? -4.195 -10.789 14.850 1.00 77.00 81 ASP A N 1
ATOM 636 C CA . ASP A 1 81 ? -3.200 -10.563 13.800 1.00 77.00 81 ASP A CA 1
ATOM 637 C C . ASP A 1 81 ? -3.810 -10.006 12.505 1.00 77.00 81 ASP A C 1
ATOM 639 O O . ASP A 1 81 ? -3.183 -9.174 11.849 1.00 77.00 81 ASP A O 1
ATOM 643 N N . MET A 1 82 ? -5.062 -10.352 12.185 1.00 73.75 82 MET A N 1
ATOM 644 C CA . MET A 1 82 ? -5.766 -9.778 11.031 1.00 73.75 82 MET A CA 1
ATOM 645 C C . MET A 1 82 ? -6.074 -8.295 11.245 1.00 73.75 82 MET A C 1
ATOM 647 O O . MET A 1 82 ? -5.891 -7.486 10.338 1.00 73.75 82 MET A O 1
ATOM 651 N N . ALA A 1 83 ? -6.489 -7.907 12.455 1.00 77.25 83 ALA A N 1
ATOM 652 C CA . ALA A 1 83 ? -6.742 -6.504 12.778 1.00 77.25 83 ALA A CA 1
ATOM 653 C C . ALA A 1 83 ? -5.447 -5.675 12.722 1.00 77.25 83 ALA A C 1
ATOM 655 O O . ALA A 1 83 ? -5.445 -4.556 12.204 1.00 77.25 83 ALA A O 1
ATOM 656 N N . LYS A 1 84 ? -4.327 -6.238 13.202 1.00 79.62 84 LYS A N 1
ATOM 657 C CA . LYS A 1 84 ? -3.002 -5.606 13.098 1.00 79.62 84 LYS A CA 1
ATOM 658 C C . LYS A 1 84 ? -2.594 -5.420 11.644 1.00 79.62 84 LYS A C 1
ATOM 660 O O . LYS A 1 84 ? -2.149 -4.336 11.279 1.00 79.62 84 LYS A O 1
ATOM 665 N N . GLN A 1 85 ? -2.769 -6.451 10.821 1.00 80.50 85 GLN A N 1
ATOM 666 C CA . GLN A 1 85 ? -2.430 -6.400 9.404 1.00 80.50 85 GLN A CA 1
ATOM 667 C C . GLN A 1 85 ? -3.285 -5.367 8.657 1.00 80.50 85 GLN A C 1
ATOM 669 O O . GLN A 1 85 ? -2.741 -4.535 7.935 1.00 80.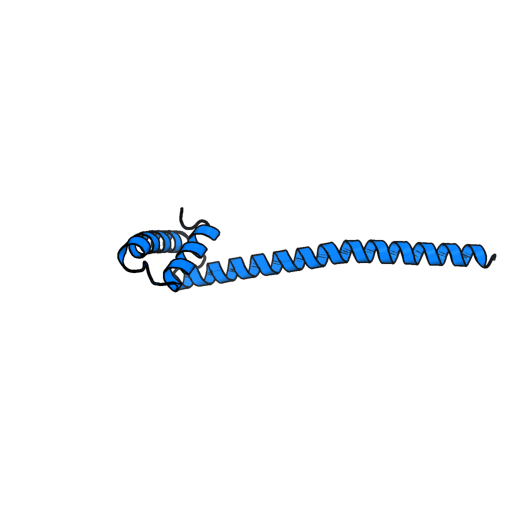50 85 GLN A O 1
ATOM 674 N N . ALA A 1 86 ? -4.596 -5.328 8.908 1.00 80.69 86 ALA A N 1
ATOM 675 C CA . ALA A 1 86 ? -5.482 -4.315 8.337 1.00 80.69 86 ALA A CA 1
ATOM 676 C C . ALA A 1 86 ? -5.077 -2.887 8.756 1.00 80.69 86 ALA A C 1
ATOM 678 O O . ALA A 1 86 ? -5.070 -1.978 7.926 1.00 80.69 86 ALA A O 1
ATOM 679 N N . PHE A 1 87 ? -4.655 -2.679 10.008 1.00 84.31 87 PHE A N 1
ATOM 680 C CA . PHE A 1 87 ? -4.168 -1.373 10.464 1.00 84.31 87 PHE A CA 1
ATOM 681 C C . PHE A 1 87 ? -2.815 -0.984 9.844 1.00 84.31 87 PHE A C 1
ATOM 683 O O . PHE A 1 87 ? -2.602 0.179 9.493 1.00 84.31 87 PHE A O 1
ATOM 690 N N . VAL A 1 88 ? -1.906 -1.943 9.645 1.00 84.38 88 VAL A N 1
ATOM 691 C CA . VAL A 1 88 ? -0.658 -1.717 8.894 1.00 84.38 88 VAL A CA 1
ATOM 692 C C . VAL A 1 88 ? -0.975 -1.282 7.462 1.00 84.38 88 VAL A C 1
ATOM 694 O O . VAL A 1 88 ? -0.435 -0.275 7.004 1.00 84.38 88 VAL A O 1
ATOM 697 N N . ASN A 1 89 ? -1.912 -1.956 6.795 1.00 83.50 89 ASN A N 1
ATOM 698 C CA . ASN A 1 89 ? -2.358 -1.603 5.447 1.00 83.50 89 ASN A CA 1
ATOM 699 C C . ASN A 1 89 ? -2.977 -0.194 5.398 1.00 83.50 89 ASN A C 1
ATOM 701 O O . ASN A 1 89 ? -2.651 0.596 4.510 1.00 83.50 89 ASN A O 1
ATOM 705 N N . CYS A 1 90 ? -3.790 0.173 6.398 1.00 85.88 90 CYS A N 1
ATOM 706 C CA . CYS A 1 90 ? -4.304 1.536 6.557 1.00 85.88 90 CYS A CA 1
ATOM 707 C C . CYS A 1 90 ? -3.180 2.586 6.631 1.00 85.88 90 CYS A C 1
ATOM 709 O O . CYS A 1 90 ? -3.298 3.647 6.013 1.00 85.88 90 CYS A O 1
ATOM 711 N N . ARG A 1 91 ? -2.085 2.310 7.356 1.00 85.06 91 ARG A N 1
ATOM 712 C CA . ARG A 1 91 ? -0.937 3.229 7.479 1.00 85.06 91 ARG A CA 1
ATOM 713 C C . ARG A 1 91 ? -0.125 3.334 6.192 1.00 85.06 91 ARG A C 1
ATOM 715 O O . ARG A 1 91 ? 0.211 4.441 5.778 1.00 85.06 91 ARG A O 1
ATOM 722 N N . VAL A 1 92 ? 0.164 2.207 5.539 1.00 83.56 92 VAL A N 1
ATOM 723 C CA . VAL A 1 92 ? 0.913 2.177 4.268 1.00 83.56 92 VAL A CA 1
ATOM 724 C C . VAL A 1 92 ? 0.188 2.991 3.192 1.00 83.56 92 VAL A C 1
ATOM 726 O O . VAL A 1 92 ? 0.815 3.772 2.477 1.00 83.56 92 VAL A O 1
ATOM 729 N N . LEU A 1 93 ? -1.143 2.893 3.141 1.00 85.06 93 LEU A N 1
ATOM 730 C CA . LEU A 1 93 ? -1.982 3.621 2.185 1.00 85.06 93 LEU A CA 1
ATOM 731 C C . LEU A 1 93 ? -2.386 5.038 2.634 1.00 85.06 93 LEU A C 1
ATOM 733 O O . LEU A 1 93 ? -3.121 5.714 1.914 1.00 85.06 93 LEU A O 1
ATOM 737 N N . ARG A 1 94 ? -1.889 5.511 3.788 1.00 86.19 94 ARG A N 1
ATOM 738 C CA . ARG A 1 94 ? -2.174 6.840 4.371 1.00 86.19 94 ARG A CA 1
ATOM 739 C C . ARG A 1 94 ? -3.660 7.111 4.641 1.00 86.19 94 ARG A C 1
ATOM 741 O O . ARG A 1 94 ? -4.141 8.237 4.503 1.00 86.19 94 ARG A O 1
ATOM 748 N N . TYR A 1 95 ? -4.391 6.072 5.036 1.00 84.94 95 TYR A N 1
ATOM 749 C CA . TYR A 1 95 ? -5.747 6.186 5.582 1.00 84.94 95 TYR A CA 1
ATOM 750 C C . TYR A 1 95 ? -5.768 6.288 7.114 1.00 84.94 95 TYR A C 1
ATOM 752 O O . TYR A 1 95 ? -6.809 6.617 7.677 1.00 84.94 95 TYR A O 1
ATOM 760 N N . ALA A 1 96 ? -4.637 6.031 7.775 1.00 78.75 96 ALA A N 1
ATOM 761 C CA . ALA A 1 96 ? -4.433 6.248 9.203 1.00 78.75 96 ALA A CA 1
ATOM 762 C C . ALA A 1 96 ? -3.042 6.829 9.478 1.00 78.75 96 ALA A C 1
ATOM 764 O O . ALA A 1 96 ? -2.076 6.447 8.811 1.00 78.75 96 ALA A O 1
ATOM 765 N N . ASP A 1 97 ? -2.972 7.697 10.487 1.00 68.50 97 ASP A N 1
ATOM 766 C CA . ASP A 1 97 ? -1.739 8.233 11.077 1.00 68.50 97 ASP A CA 1
ATOM 767 C C . ASP A 1 97 ? -1.363 7.473 12.358 1.00 68.50 97 ASP A C 1
ATOM 769 O O . ASP A 1 97 ? -2.282 7.134 13.149 1.00 68.50 97 ASP A O 1
#

Secondary structure (DSSP, 8-state):
--HHHHHHHHHHHHHHHHHHHHHHHHHHHHHHHHHHHHHHHHHHHHHHHHHTT--TT-HHHHHHHHHHHHHHHHHTSTT-HHHHHHHHHHHHTTS--

Foldseek 3Di:
DDPVVVVVVVVVVVVVVVVVVVVVVVVVVVVVVVVVVVVVLVVLLVVLCVVLVHDPPCLVSSLVVLVVLVVCCVPPCVPPPVSVVNNVSCVVNVSYD

Radius of gyration: 25.69 Å; chains: 1; bounding box: 58×19×73 Å

Sequence (97 aa):
MNRQMQGLIAAACIAVIAGVGYYVWGEFSSYRARVAEEAEVESVRAELFDLAEAKSYEPEKVRMMCARLREKLETELKDNDMAKQAFVNCRVLRYAD